Protein AF-A0A7V1HB70-F1 (afdb_monomer)

Mean predicted aligned error: 10.86 Å

Foldseek 3Di:
DAEFEADLVADADPLGRNDHHHNHNNPPFLCRVLCVQDVDPDEFQYEYEYEPVSVVRNVVVVPPDDRDRDDAHDPVGGYYYYYQDFADDPPVQQPDFDDPPPDPDGPDGPRDDRDPPSRDDDD

Structure (mmCIF, N/CA/C/O backbone):
data_AF-A0A7V1HB70-F1
#
_entry.id   AF-A0A7V1HB70-F1
#
loop_
_atom_site.group_PDB
_atom_site.id
_atom_site.type_symbol
_atom_site.label_atom_id
_atom_site.label_alt_id
_atom_site.label_comp_id
_atom_site.label_asym_id
_atom_site.label_entity_id
_atom_site.label_seq_id
_atom_site.pdbx_PDB_ins_code
_atom_site.Cartn_x
_atom_site.Cartn_y
_atom_site.Cartn_z
_atom_site.occupancy
_atom_site.B_iso_or_equiv
_atom_site.auth_seq_id
_atom_site.auth_comp_id
_atom_site.auth_asym_id
_atom_site.auth_atom_id
_atom_site.pdbx_PDB_model_num
ATOM 1 N N . MET A 1 1 ? -14.383 0.117 2.146 1.00 85.94 1 MET A N 1
ATOM 2 C CA . MET A 1 1 ? -13.075 0.014 2.801 1.00 85.94 1 MET A CA 1
ATOM 3 C C . MET A 1 1 ? -12.228 -0.980 2.032 1.00 85.94 1 MET A C 1
ATOM 5 O O . MET A 1 1 ? -12.419 -2.187 2.160 1.00 85.94 1 MET A O 1
ATOM 9 N N . ALA A 1 2 ? -11.386 -0.447 1.162 1.00 92.38 2 ALA A N 1
ATOM 10 C CA . ALA A 1 2 ? -10.394 -1.157 0.378 1.00 92.38 2 ALA A CA 1
ATOM 11 C C . ALA A 1 2 ? -9.015 -1.059 1.048 1.00 92.38 2 ALA A C 1
ATOM 13 O O . ALA A 1 2 ? -8.784 -0.228 1.931 1.00 92.38 2 ALA A O 1
ATOM 14 N N . ASN A 1 3 ? -8.111 -1.939 0.623 1.00 92.75 3 ASN A N 1
ATOM 15 C CA . ASN A 1 3 ? -6.705 -1.893 0.993 1.00 92.75 3 ASN A CA 1
ATOM 16 C C . ASN A 1 3 ? -5.893 -1.615 -0.264 1.00 92.75 3 ASN A C 1
ATOM 18 O O . ASN A 1 3 ? -6.095 -2.292 -1.270 1.00 92.75 3 ASN A O 1
ATOM 22 N N . PHE A 1 4 ? -4.973 -0.667 -0.162 1.00 93.12 4 PHE A N 1
ATOM 23 C CA . PHE A 1 4 ? -4.028 -0.323 -1.208 1.00 93.12 4 PHE A CA 1
ATOM 24 C C . PHE A 1 4 ? -2.605 -0.610 -0.749 1.00 93.12 4 PHE A C 1
ATOM 26 O O . PHE A 1 4 ? -2.313 -0.549 0.447 1.00 93.12 4 PHE A O 1
ATOM 33 N N . PHE A 1 5 ? -1.713 -0.913 -1.684 1.00 92.38 5 PHE A N 1
ATOM 34 C CA . PHE A 1 5 ? -0.360 -1.363 -1.373 1.00 92.38 5 PHE A CA 1
ATOM 35 C C . PHE A 1 5 ? 0.685 -0.538 -2.113 1.00 92.38 5 PHE A C 1
ATOM 37 O O . PHE A 1 5 ? 0.540 -0.244 -3.295 1.00 92.38 5 PHE A O 1
ATOM 44 N N . VAL A 1 6 ? 1.754 -0.191 -1.402 1.00 90.69 6 VAL A N 1
ATOM 45 C CA . VAL A 1 6 ? 2.911 0.533 -1.929 1.00 90.69 6 VAL A CA 1
ATOM 46 C C . VAL A 1 6 ? 4.157 -0.315 -1.732 1.00 90.69 6 VAL A C 1
ATOM 48 O O . VAL A 1 6 ? 4.505 -0.658 -0.594 1.00 90.69 6 VAL A O 1
ATOM 51 N N . ASP A 1 7 ? 4.832 -0.637 -2.834 1.00 89.19 7 ASP A N 1
ATOM 52 C CA . ASP A 1 7 ? 6.049 -1.440 -2.827 1.00 89.19 7 ASP A CA 1
ATOM 53 C C . ASP A 1 7 ? 6.930 -1.137 -4.046 1.00 89.19 7 ASP A C 1
ATOM 55 O O .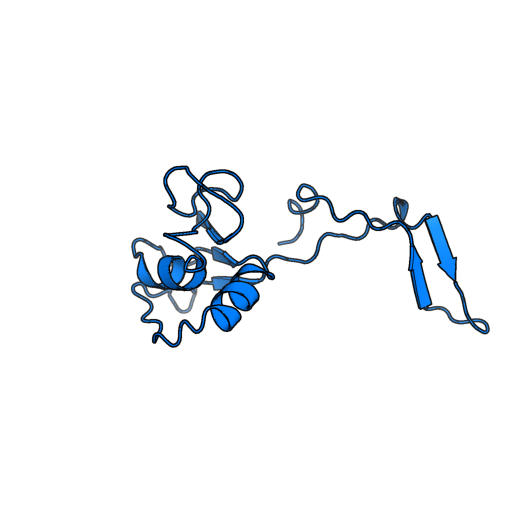 ASP A 1 7 ? 6.734 -1.673 -5.133 1.00 89.19 7 ASP A O 1
ATOM 59 N N . ASN A 1 8 ? 7.985 -0.352 -3.826 1.00 83.88 8 ASN A N 1
ATOM 60 C CA . ASN A 1 8 ? 8.955 0.004 -4.866 1.00 83.88 8 ASN A CA 1
ATOM 61 C C . ASN A 1 8 ? 9.747 -1.178 -5.469 1.00 83.88 8 ASN A C 1
ATOM 63 O O . ASN A 1 8 ? 10.503 -0.995 -6.424 1.00 83.88 8 ASN A O 1
ATOM 67 N N . THR A 1 9 ? 9.605 -2.392 -4.931 1.00 83.56 9 THR A N 1
ATOM 68 C CA . THR A 1 9 ? 10.221 -3.600 -5.501 1.00 83.56 9 THR A CA 1
ATOM 69 C C . THR A 1 9 ? 9.332 -4.307 -6.525 1.00 83.56 9 THR A C 1
ATOM 71 O O . THR A 1 9 ? 9.836 -5.133 -7.286 1.00 83.56 9 THR A O 1
ATOM 74 N N . VAL A 1 10 ? 8.036 -3.986 -6.571 1.00 85.00 10 VAL A N 1
ATOM 75 C CA . VAL A 1 10 ? 7.083 -4.557 -7.531 1.00 85.00 10 VAL A CA 1
ATOM 76 C C . VAL A 1 10 ? 7.214 -3.819 -8.853 1.00 85.00 10 VAL A C 1
ATOM 78 O O . VAL A 1 10 ? 7.016 -2.614 -8.910 1.00 85.00 10 VAL A O 1
ATOM 81 N N . SER A 1 11 ? 7.562 -4.516 -9.931 1.00 81.06 11 SER A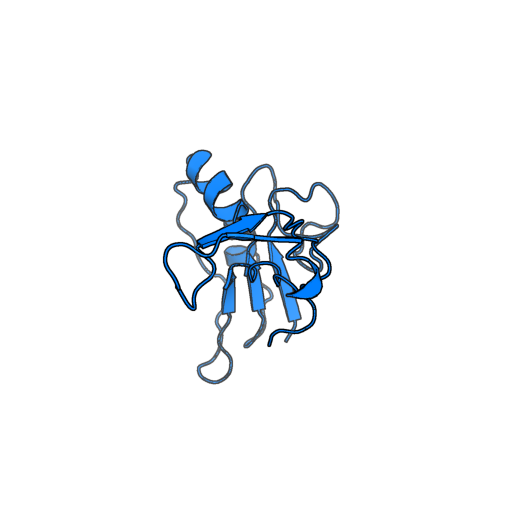 N 1
ATOM 82 C CA . SER A 1 11 ? 7.696 -3.909 -11.259 1.00 81.06 11 SER A CA 1
ATOM 83 C C . SER A 1 11 ? 6.668 -4.481 -12.232 1.00 81.06 11 SER A C 1
ATOM 85 O O . SER A 1 11 ? 6.652 -5.693 -12.452 1.00 81.06 11 SER A O 1
ATOM 87 N N . GLY A 1 12 ? 5.893 -3.610 -12.879 1.00 74.88 12 GLY A N 1
ATOM 88 C CA . GLY A 1 12 ? 4.877 -3.983 -13.867 1.00 74.88 12 GLY A CA 1
ATOM 89 C C . GLY A 1 12 ? 3.449 -3.862 -13.329 1.00 74.88 12 GLY A C 1
ATOM 90 O O . GLY A 1 12 ? 3.232 -3.236 -12.301 1.00 74.88 12 GLY A O 1
ATOM 91 N N . GLY A 1 13 ? 2.484 -4.434 -14.055 1.00 81.94 13 GLY A N 1
ATOM 92 C CA . GLY A 1 13 ? 1.064 -4.381 -13.692 1.00 81.94 13 GLY A CA 1
ATOM 93 C C . GLY A 1 13 ? 0.376 -3.050 -14.006 1.00 81.94 13 GLY A C 1
ATOM 94 O O . GLY A 1 13 ? 0.824 -2.291 -14.867 1.00 81.94 13 GLY A O 1
ATOM 95 N N . LEU A 1 14 ? -0.760 -2.827 -13.343 1.00 86.19 14 LEU A N 1
ATOM 96 C CA . LEU A 1 14 ? -1.591 -1.624 -13.450 1.00 86.19 14 LEU A CA 1
ATOM 97 C C . LEU A 1 14 ? -1.083 -0.462 -12.591 1.00 86.19 14 LEU A C 1
ATOM 99 O O . LEU A 1 14 ? -1.458 0.671 -12.876 1.00 86.19 14 LEU A O 1
ATOM 103 N N . ASP A 1 15 ? -0.232 -0.739 -11.594 1.00 87.75 15 ASP A N 1
ATOM 104 C CA . ASP A 1 15 ? 0.353 0.279 -10.708 1.00 87.75 15 ASP A CA 1
ATOM 105 C C . ASP A 1 15 ? -0.721 1.132 -9.995 1.00 87.75 15 ASP A C 1
ATOM 107 O O . ASP A 1 15 ? -0.648 2.358 -9.924 1.00 87.75 15 ASP A O 1
ATOM 111 N N . ASP A 1 16 ? -1.778 0.467 -9.519 1.00 90.62 16 ASP A N 1
ATOM 112 C CA . ASP A 1 16 ? -2.989 1.081 -8.952 1.00 90.62 16 ASP A CA 1
ATOM 113 C C . ASP A 1 16 ? -3.194 0.767 -7.457 1.00 90.62 16 ASP A C 1
ATOM 115 O O . ASP A 1 16 ? -4.207 1.123 -6.852 1.00 90.62 16 ASP A O 1
ATOM 119 N N . GLY A 1 17 ? -2.233 0.075 -6.851 1.00 91.00 17 GLY A N 1
ATOM 120 C CA . GLY A 1 17 ? -2.234 -0.336 -5.457 1.00 91.00 17 GLY A CA 1
ATOM 121 C C . GLY A 1 17 ? -3.216 -1.453 -5.118 1.00 91.00 17 GLY A C 1
ATOM 122 O O . GLY A 1 17 ? -3.323 -1.772 -3.939 1.00 91.00 17 GLY A O 1
ATOM 123 N N . THR A 1 18 ? -3.932 -2.051 -6.075 1.00 92.31 18 THR A N 1
ATOM 124 C CA . THR A 1 18 ? -5.027 -3.003 -5.784 1.00 92.31 18 THR A CA 1
ATOM 125 C C . THR A 1 18 ? -4.567 -4.334 -5.182 1.00 92.31 18 THR A C 1
ATOM 127 O O . THR A 1 18 ? -5.354 -5.021 -4.525 1.00 92.31 18 THR A O 1
ATOM 130 N N . ASP A 1 19 ? -3.291 -4.685 -5.345 1.00 89.75 19 ASP A N 1
ATOM 131 C CA . ASP A 1 19 ? -2.646 -5.818 -4.686 1.00 89.75 19 ASP A CA 1
ATOM 132 C C . ASP A 1 19 ? -1.158 -5.543 -4.414 1.00 89.75 19 ASP A C 1
ATOM 134 O O . ASP A 1 19 ? -0.579 -4.584 -4.914 1.00 89.75 19 ASP A O 1
ATOM 138 N N . TRP A 1 20 ? -0.534 -6.387 -3.593 1.00 85.31 20 TRP A N 1
ATOM 139 C CA . TRP A 1 20 ? 0.845 -6.210 -3.125 1.00 85.31 20 TRP A CA 1
ATOM 140 C C . TRP A 1 20 ? 1.922 -6.902 -3.977 1.00 85.31 20 TRP A C 1
ATOM 142 O O . TRP A 1 20 ? 3.092 -6.853 -3.602 1.00 85.31 20 TRP A O 1
ATOM 152 N N . ASP A 1 21 ? 1.562 -7.635 -5.032 1.00 83.44 21 ASP A N 1
ATOM 153 C CA . ASP A 1 21 ? 2.485 -8.517 -5.769 1.00 83.44 21 ASP A CA 1
ATOM 154 C C . ASP A 1 21 ? 2.728 -8.054 -7.202 1.00 83.44 21 ASP A C 1
ATOM 156 O O . ASP A 1 21 ? 3.849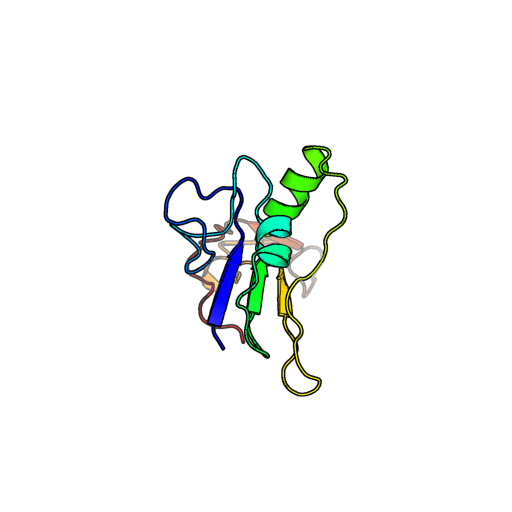 -8.087 -7.704 1.00 83.44 21 ASP A O 1
ATOM 160 N N . THR A 1 22 ? 1.662 -7.614 -7.857 1.00 87.44 22 THR A N 1
ATOM 161 C CA . THR A 1 22 ? 1.656 -7.251 -9.269 1.00 87.44 22 THR A CA 1
ATOM 162 C C . THR A 1 22 ? 1.265 -5.812 -9.507 1.00 87.44 22 THR A C 1
ATOM 164 O O . THR A 1 22 ? 1.781 -5.224 -10.448 1.00 87.44 22 THR A O 1
ATOM 167 N N . ASN A 1 23 ? 0.385 -5.246 -8.680 1.00 90.06 23 ASN A N 1
ATOM 168 C CA . ASN A 1 23 ? -0.178 -3.920 -8.930 1.00 90.06 23 ASN A CA 1
ATOM 169 C C . ASN A 1 23 ? 0.121 -2.910 -7.813 1.00 90.06 23 ASN A C 1
ATOM 171 O O . ASN A 1 23 ? -0.537 -1.878 -7.749 1.00 90.06 23 ASN A O 1
ATOM 175 N N . ALA A 1 24 ? 1.092 -3.175 -6.934 1.00 90.81 24 ALA A N 1
ATOM 176 C CA . ALA A 1 2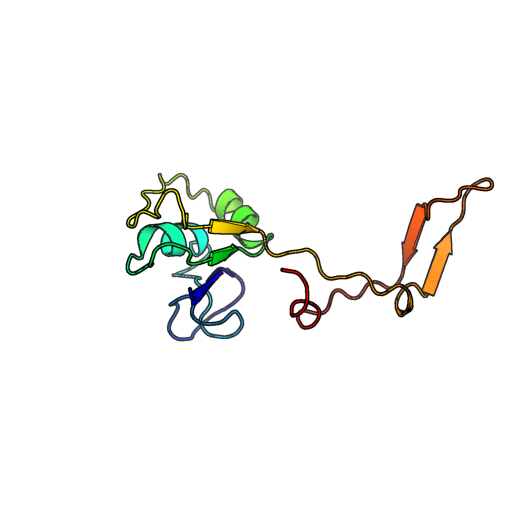4 ? 1.469 -2.232 -5.882 1.00 90.81 24 ALA A CA 1
ATOM 177 C C . ALA A 1 24 ? 2.016 -0.931 -6.484 1.00 90.81 24 ALA A C 1
ATOM 179 O O . ALA A 1 24 ? 2.733 -0.977 -7.483 1.00 90.81 24 ALA A O 1
ATOM 180 N N . PHE A 1 25 ? 1.739 0.205 -5.838 1.00 90.81 25 PHE A N 1
ATOM 181 C CA . PHE A 1 25 ? 2.240 1.498 -6.291 1.00 90.81 25 PHE A CA 1
ATOM 182 C C . PHE A 1 25 ? 3.781 1.518 -6.328 1.00 90.81 25 PHE A C 1
ATOM 184 O O . PHE A 1 25 ? 4.432 1.362 -5.287 1.00 90.81 25 PHE A O 1
ATOM 191 N N . ASN A 1 26 ? 4.343 1.741 -7.518 1.00 86.00 26 ASN A N 1
ATOM 192 C CA . ASN A 1 26 ? 5.763 1.886 -7.840 1.00 86.00 26 ASN A CA 1
ATOM 193 C C . ASN A 1 26 ? 5.983 2.700 -9.137 1.00 86.00 26 ASN A C 1
ATOM 195 O O . ASN A 1 26 ? 6.789 2.330 -10.000 1.00 86.00 26 ASN A O 1
ATOM 199 N N . THR A 1 27 ? 5.287 3.825 -9.299 1.00 71.00 27 THR A N 1
ATOM 200 C CA . THR A 1 27 ? 5.357 4.630 -10.528 1.00 71.00 27 THR A CA 1
ATOM 201 C C . THR A 1 27 ? 6.766 5.160 -10.814 1.00 71.00 27 THR A C 1
ATOM 203 O O . THR A 1 27 ? 7.173 6.228 -10.356 1.00 71.00 27 THR A O 1
ATOM 206 N N . GLY A 1 28 ? 7.533 4.428 -11.623 1.00 60.59 28 GLY A N 1
ATOM 207 C CA . GLY A 1 28 ? 8.749 4.921 -12.268 1.00 60.59 28 GLY A CA 1
ATOM 208 C C . GLY A 1 28 ? 9.942 5.194 -11.346 1.00 60.59 28 GLY A C 1
ATOM 209 O O . GLY A 1 28 ? 10.573 6.245 -11.468 1.00 60.59 28 GLY A O 1
ATOM 210 N N . GLY A 1 29 ? 10.308 4.236 -10.491 1.00 64.50 29 GLY A N 1
ATOM 211 C CA . GLY A 1 29 ? 11.615 4.231 -9.824 1.00 64.50 29 GLY A CA 1
ATOM 212 C C . GLY A 1 29 ? 11.614 4.957 -8.486 1.00 64.50 29 GLY A C 1
ATOM 213 O O . GLY A 1 29 ? 12.156 6.056 -8.359 1.00 64.50 29 GLY A O 1
ATOM 214 N N . ASN A 1 30 ? 11.044 4.295 -7.480 1.00 71.56 30 ASN A N 1
ATOM 215 C CA . ASN A 1 30 ? 10.947 4.781 -6.110 1.00 71.56 30 ASN A CA 1
ATOM 216 C C . ASN A 1 30 ? 10.080 6.040 -6.002 1.00 71.56 30 ASN A C 1
ATOM 218 O O . ASN A 1 30 ? 10.595 7.104 -5.676 1.00 71.56 30 ASN A O 1
ATOM 222 N N . ARG A 1 31 ? 8.788 5.953 -6.343 1.00 80.00 31 ARG A N 1
ATOM 223 C CA . ARG A 1 31 ? 7.802 7.041 -6.131 1.00 80.00 31 ARG A CA 1
ATOM 224 C C . ARG A 1 31 ? 6.473 6.553 -5.561 1.00 80.00 31 ARG A C 1
ATOM 226 O O . ARG A 1 31 ? 5.530 7.343 -5.479 1.00 80.00 31 ARG A O 1
ATOM 233 N N . GLY A 1 32 ? 6.380 5.273 -5.208 1.00 86.19 32 GLY A N 1
ATOM 234 C CA . GLY A 1 32 ? 5.129 4.632 -4.838 1.00 86.19 32 GLY A CA 1
ATOM 235 C C . GLY A 1 32 ? 4.405 5.354 -3.704 1.00 86.19 32 GLY A C 1
ATOM 236 O O . GLY A 1 32 ? 3.192 5.533 -3.785 1.00 86.19 32 GLY A O 1
ATOM 237 N N . THR A 1 33 ? 5.124 5.831 -2.678 1.00 87.38 33 THR A N 1
ATOM 238 C CA . THR A 1 33 ? 4.480 6.488 -1.524 1.00 87.38 33 THR A CA 1
ATOM 239 C C . THR A 1 33 ? 3.792 7.777 -1.947 1.00 87.38 33 THR A C 1
ATOM 241 O O . THR A 1 33 ? 2.630 7.999 -1.621 1.00 87.38 33 THR A O 1
ATOM 244 N N . LYS A 1 34 ? 4.489 8.617 -2.720 1.00 85.19 34 LYS A N 1
ATOM 245 C CA . LYS A 1 34 ? 3.936 9.878 -3.220 1.00 85.19 34 LYS A CA 1
ATOM 246 C C . LYS A 1 34 ? 2.748 9.624 -4.143 1.00 85.19 34 LYS A C 1
ATOM 248 O O . LYS A 1 34 ? 1.709 10.245 -3.953 1.00 85.19 34 LYS A O 1
ATOM 253 N N . THR A 1 35 ? 2.861 8.678 -5.079 1.00 87.31 35 THR A N 1
ATOM 254 C CA . THR A 1 35 ? 1.733 8.311 -5.947 1.00 87.31 35 THR A CA 1
ATOM 255 C C . THR A 1 35 ? 0.523 7.877 -5.129 1.00 87.31 35 THR A C 1
ATOM 257 O O . THR A 1 35 ? -0.569 8.378 -5.367 1.00 87.31 35 THR A O 1
ATOM 260 N N . ALA A 1 36 ? 0.704 7.018 -4.129 1.00 89.75 36 ALA A N 1
ATOM 261 C CA . ALA A 1 36 ? -0.397 6.544 -3.297 1.00 89.75 36 ALA A CA 1
ATOM 262 C C . ALA A 1 36 ? -1.043 7.644 -2.436 1.00 89.75 36 ALA A C 1
ATOM 264 O O . ALA A 1 36 ? -2.171 7.497 -1.994 1.00 89.75 36 ALA A O 1
ATOM 265 N N . LEU A 1 37 ? -0.357 8.751 -2.163 1.00 88.94 37 LEU A N 1
ATOM 266 C CA . LEU A 1 37 ? -0.960 9.897 -1.472 1.00 88.94 37 LEU A CA 1
ATOM 267 C C . LEU A 1 37 ? -1.681 10.849 -2.445 1.00 88.94 37 LEU A C 1
ATOM 269 O O . LEU A 1 37 ? -2.593 11.565 -2.037 1.00 88.94 37 LEU A O 1
ATOM 273 N N . GLU A 1 38 ? -1.302 10.843 -3.725 1.00 88.56 38 GLU A N 1
ATOM 274 C CA . GLU A 1 38 ? -1.731 11.824 -4.735 1.00 88.56 38 GLU A CA 1
ATOM 275 C C . GLU A 1 38 ? -2.649 11.251 -5.833 1.00 88.56 38 GLU A C 1
ATOM 277 O O . GLU A 1 38 ? -3.160 12.017 -6.645 1.00 88.56 38 GLU A O 1
ATOM 282 N N . SER A 1 39 ? -2.863 9.927 -5.902 1.00 84.56 39 SER A N 1
ATOM 283 C CA . SER A 1 39 ? -3.604 9.303 -7.018 1.00 84.56 39 SER A CA 1
ATOM 284 C C . SER A 1 39 ? -5.107 9.610 -7.023 1.00 84.56 39 SER A C 1
ATOM 286 O O . SER A 1 39 ? -5.731 9.603 -8.086 1.00 84.56 39 SER A O 1
ATOM 288 N N . GLY A 1 40 ? -5.664 9.953 -5.857 1.00 85.25 40 GLY A N 1
ATOM 289 C CA . GLY A 1 40 ? -7.089 10.210 -5.676 1.00 85.25 40 GLY A CA 1
ATOM 290 C C . GLY A 1 40 ? -7.961 8.946 -5.785 1.00 85.25 40 GLY A C 1
ATOM 291 O O . GLY A 1 40 ? -7.485 7.858 -6.102 1.00 85.25 40 GLY A O 1
ATOM 292 N N . GLY A 1 41 ? -9.268 9.084 -5.554 1.00 90.19 41 GLY A N 1
ATOM 293 C CA . GLY A 1 41 ? -10.235 7.982 -5.651 1.00 90.19 41 GLY A CA 1
ATOM 294 C C . GLY A 1 41 ? -10.396 7.141 -4.379 1.00 90.19 41 GLY A C 1
ATOM 295 O O . GLY A 1 41 ? -11.095 6.124 -4.412 1.00 90.19 41 GLY A O 1
ATOM 296 N N . TYR A 1 42 ? -9.804 7.561 -3.263 1.00 93.06 42 TYR A N 1
ATOM 297 C CA . TYR A 1 42 ? -9.988 6.922 -1.967 1.00 93.06 42 TYR A CA 1
ATOM 298 C C . TYR A 1 42 ? -11.332 7.283 -1.343 1.00 93.06 42 TYR A C 1
ATOM 300 O O . TYR A 1 42 ? -11.873 8.378 -1.504 1.00 93.06 42 TYR A O 1
ATOM 308 N N . THR A 1 43 ? -11.872 6.339 -0.583 1.00 95.38 43 THR A N 1
ATOM 3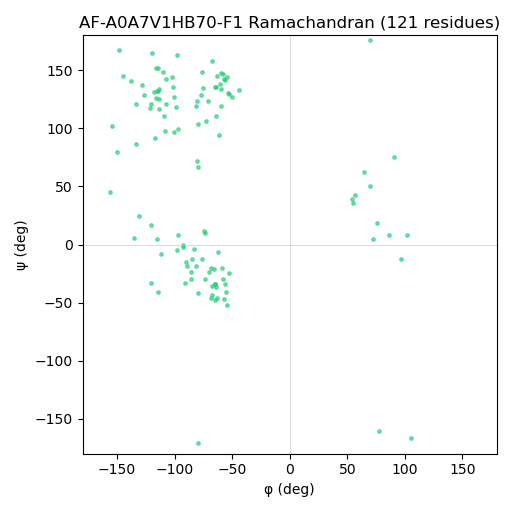09 C CA . THR A 1 43 ? -13.094 6.515 0.197 1.00 95.38 43 THR A CA 1
ATOM 310 C C . THR A 1 43 ? -12.778 6.533 1.694 1.00 95.38 43 THR A C 1
ATOM 312 O O . THR A 1 43 ? -11.842 5.860 2.132 1.00 95.38 43 THR A O 1
ATOM 315 N N . PRO A 1 44 ? -13.545 7.272 2.521 1.00 96.38 44 PRO A N 1
ATOM 316 C CA . PRO A 1 44 ? -13.314 7.317 3.962 1.00 96.38 44 PRO A CA 1
ATOM 317 C C . PRO A 1 44 ? -13.187 5.924 4.595 1.00 96.38 44 PRO A C 1
ATOM 319 O O . PRO A 1 44 ? -14.065 5.070 4.440 1.00 96.38 44 PRO A O 1
ATOM 322 N N . GLY A 1 45 ? -12.097 5.718 5.336 1.00 94.06 45 GLY A N 1
ATOM 323 C CA . GLY A 1 45 ? -11.755 4.454 5.982 1.00 94.06 45 GLY A CA 1
ATOM 324 C C . GLY A 1 45 ? -10.779 3.571 5.203 1.00 94.06 45 GLY A C 1
ATOM 325 O O . GLY A 1 45 ? -10.273 2.607 5.772 1.00 94.06 45 GLY A O 1
ATOM 326 N N . ASP A 1 46 ? -10.512 3.854 3.927 1.00 94.69 46 ASP A N 1
ATOM 327 C CA . ASP A 1 46 ? -9.547 3.073 3.153 1.00 94.69 46 ASP A CA 1
ATOM 328 C C . ASP A 1 46 ? -8.146 3.101 3.781 1.00 94.69 46 ASP A C 1
ATOM 330 O O . ASP A 1 46 ? -7.728 4.072 4.423 1.00 94.69 46 ASP A O 1
ATOM 334 N N . LYS A 1 47 ? -7.425 1.990 3.603 1.00 93.06 47 LYS A N 1
ATOM 335 C CA . LYS A 1 47 ? -6.100 1.773 4.190 1.00 93.06 47 LYS A CA 1
ATOM 336 C C . LYS A 1 47 ? -5.058 1.661 3.094 1.00 93.06 47 LYS A C 1
ATOM 338 O O . LYS A 1 47 ? -5.222 0.885 2.156 1.00 93.06 47 LYS A O 1
ATOM 343 N N . ILE A 1 48 ? -3.962 2.385 3.254 1.00 92.75 48 ILE A N 1
ATOM 344 C CA . ILE A 1 48 ? -2.812 2.367 2.364 1.00 92.75 48 ILE A CA 1
ATOM 345 C C . ILE A 1 48 ? -1.636 1.782 3.140 1.00 92.75 48 ILE A C 1
ATOM 347 O O . ILE A 1 48 ? -1.165 2.335 4.136 1.00 92.75 48 ILE A O 1
ATOM 351 N N . TRP A 1 49 ? -1.156 0.639 2.675 1.00 91.62 49 TRP A N 1
ATOM 352 C CA . TRP A 1 49 ? -0.093 -0.127 3.293 1.00 91.62 49 TRP A CA 1
ATOM 353 C C . TRP A 1 49 ? 1.225 0.154 2.585 1.00 91.62 49 TRP A C 1
ATOM 355 O O . TRP A 1 49 ? 1.394 -0.201 1.420 1.00 91.62 49 TRP A O 1
ATOM 365 N N . ILE A 1 50 ? 2.200 0.697 3.310 1.00 88.81 50 ILE A N 1
ATOM 366 C CA . ILE A 1 50 ? 3.505 1.082 2.765 1.00 88.81 50 ILE A CA 1
ATOM 367 C C . ILE A 1 50 ? 4.597 0.124 3.237 1.00 88.81 50 ILE A C 1
ATOM 369 O O . ILE A 1 50 ? 4.850 -0.010 4.440 1.00 88.81 50 ILE A O 1
ATOM 373 N N . ARG A 1 51 ? 5.291 -0.541 2.307 1.00 86.00 51 ARG A N 1
ATOM 374 C CA . ARG A 1 51 ? 6.417 -1.409 2.661 1.00 86.00 51 ARG A CA 1
ATOM 375 C C . ARG A 1 51 ? 7.555 -0.583 3.266 1.00 86.00 51 ARG A C 1
ATOM 377 O O . ARG A 1 51 ? 7.946 0.456 2.753 1.00 86.00 51 ARG A O 1
ATOM 384 N N . ARG A 1 52 ? 8.147 -1.066 4.365 1.00 80.81 52 ARG A N 1
ATOM 385 C CA . ARG A 1 52 ? 9.176 -0.312 5.115 1.00 80.81 52 ARG A CA 1
ATOM 386 C C . ARG A 1 52 ? 10.388 0.119 4.281 1.00 80.81 52 ARG A C 1
ATOM 388 O O . ARG A 1 52 ? 10.951 1.170 4.558 1.00 80.81 52 ARG A O 1
ATOM 395 N N . THR A 1 53 ? 10.802 -0.682 3.301 1.00 81.06 53 THR A N 1
ATOM 396 C CA . THR A 1 53 ? 11.947 -0.353 2.436 1.00 81.06 53 THR A CA 1
ATOM 397 C C . THR A 1 53 ? 11.616 0.751 1.434 1.00 81.06 53 THR A C 1
ATOM 399 O O . THR A 1 53 ? 12.478 1.561 1.136 1.00 81.06 53 THR A O 1
ATOM 402 N N . THR A 1 54 ? 10.355 0.870 1.009 1.00 83.38 54 THR A N 1
ATOM 403 C CA . THR A 1 54 ? 9.888 1.859 0.024 1.00 83.38 54 THR A CA 1
ATOM 404 C C . THR A 1 54 ? 10.241 3.289 0.418 1.00 83.38 54 THR A C 1
ATOM 406 O O . THR A 1 54 ? 10.889 3.988 -0.355 1.00 83.38 54 THR A O 1
ATOM 409 N N . VAL A 1 55 ? 9.894 3.701 1.641 1.00 77.88 55 VAL A N 1
ATOM 410 C CA . VAL A 1 55 ? 10.160 5.066 2.130 1.00 77.88 55 VAL A CA 1
ATOM 411 C C . VAL A 1 55 ? 11.665 5.339 2.244 1.00 77.88 55 VAL A C 1
ATOM 413 O O . VAL A 1 55 ? 12.125 6.451 1.998 1.00 77.88 55 VAL A O 1
ATOM 416 N N . TYR A 1 56 ? 12.449 4.318 2.598 1.00 77.06 56 TYR A N 1
ATOM 417 C CA . TYR A 1 56 ? 13.906 4.423 2.684 1.00 77.06 56 TYR A CA 1
ATOM 418 C C . TYR A 1 56 ? 14.542 4.610 1.299 1.00 77.06 56 TYR A C 1
ATOM 420 O O . TYR A 1 56 ? 15.364 5.508 1.112 1.00 77.06 56 TYR A O 1
A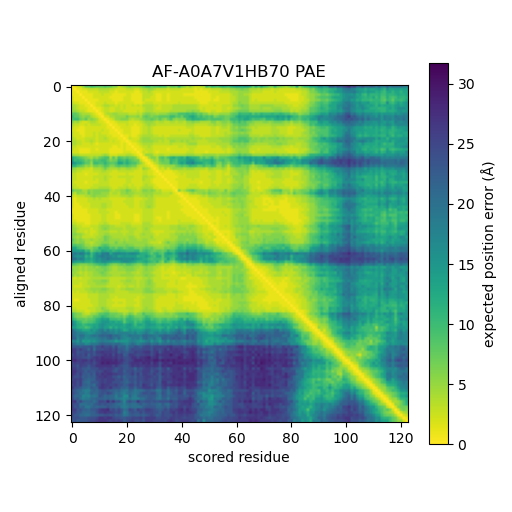TOM 428 N N . ASP A 1 57 ? 14.114 3.813 0.320 1.00 75.38 57 ASP A N 1
ATOM 429 C CA . ASP A 1 57 ? 14.610 3.864 -1.057 1.00 75.38 57 ASP A CA 1
ATOM 430 C C . ASP A 1 57 ? 14.255 5.200 -1.742 1.00 75.38 57 ASP A C 1
ATOM 432 O O . ASP A 1 57 ? 15.044 5.746 -2.519 1.00 75.38 57 ASP A O 1
ATOM 436 N N . GLU A 1 58 ? 13.092 5.767 -1.412 1.00 78.19 58 GLU A N 1
ATOM 437 C CA . GLU A 1 58 ? 12.637 7.091 -1.862 1.00 78.19 58 GLU A CA 1
ATOM 438 C C . GLU A 1 58 ? 13.463 8.239 -1.277 1.00 78.19 58 GLU A C 1
ATOM 440 O O . GLU A 1 58 ? 13.859 9.156 -2.003 1.00 78.19 58 GLU A O 1
ATOM 445 N N . ALA A 1 59 ? 13.771 8.169 0.021 1.00 70.00 59 ALA A N 1
ATOM 446 C CA . ALA A 1 59 ? 14.586 9.171 0.700 1.00 70.00 59 ALA A CA 1
ATOM 447 C C . ALA A 1 59 ? 16.023 9.215 0.150 1.00 70.00 59 ALA A C 1
ATOM 449 O O . ALA A 1 59 ? 16.604 10.293 0.012 1.00 70.00 59 ALA A O 1
ATOM 450 N N . ILE A 1 60 ? 16.591 8.058 -0.215 1.00 65.88 60 ILE A N 1
ATOM 451 C CA . ILE A 1 60 ? 17.925 7.969 -0.835 1.00 65.88 60 ILE A CA 1
ATOM 452 C C . ILE A 1 60 ? 17.935 8.576 -2.240 1.00 65.88 60 ILE A C 1
ATOM 454 O O . ILE A 1 60 ? 18.916 9.209 -2.629 1.00 65.88 60 ILE A O 1
ATOM 458 N N . ALA A 1 61 ? 16.845 8.428 -2.994 1.00 66.00 61 ALA A N 1
ATOM 459 C CA . ALA A 1 61 ? 16.724 8.949 -4.354 1.00 66.00 61 ALA A CA 1
ATOM 460 C C . ALA A 1 61 ? 16.552 10.486 -4.430 1.00 66.00 61 ALA A C 1
ATOM 462 O O . ALA A 1 61 ? 16.275 11.012 -5.508 1.00 66.00 61 ALA A O 1
ATOM 463 N N . ALA A 1 62 ? 16.726 11.210 -3.315 1.00 59.69 62 ALA A N 1
ATOM 464 C CA . ALA A 1 62 ? 16.611 12.668 -3.213 1.00 59.69 62 ALA A CA 1
ATOM 465 C C . ALA A 1 62 ? 15.262 13.220 -3.708 1.00 59.69 62 ALA A C 1
ATOM 467 O O . ALA A 1 62 ? 15.190 14.311 -4.282 1.00 59.69 62 ALA A O 1
ATOM 468 N N . GLN A 1 63 ? 14.173 12.484 -3.477 1.00 60.44 63 GLN A N 1
ATOM 469 C CA . GLN A 1 63 ? 12.832 12.953 -3.808 1.00 60.44 63 GLN A CA 1
ATOM 470 C C . GLN A 1 63 ? 12.302 13.909 -2.738 1.00 60.44 63 GLN A C 1
ATOM 472 O O . GLN A 1 63 ? 11.397 13.595 -1.975 1.00 60.44 63 GLN A O 1
ATOM 477 N N . ASN A 1 64 ? 12.873 15.113 -2.710 1.00 56.69 64 ASN A N 1
ATOM 478 C CA . ASN A 1 64 ? 12.369 16.242 -1.931 1.00 56.69 64 ASN A CA 1
ATOM 479 C C . ASN A 1 64 ? 11.205 16.902 -2.679 1.00 56.69 64 ASN A C 1
ATOM 481 O O . ASN A 1 64 ? 11.337 18.013 -3.192 1.00 56.69 64 ASN A O 1
ATOM 485 N N . ALA A 1 65 ? 10.091 16.191 -2.808 1.00 63.12 65 ALA A N 1
ATOM 486 C CA . ALA A 1 65 ? 8.858 16.765 -3.320 1.00 63.12 65 ALA A CA 1
ATOM 487 C C . ALA A 1 65 ? 7.823 16.777 -2.200 1.00 63.12 65 ALA A C 1
ATOM 489 O O . ALA A 1 65 ? 7.638 15.768 -1.521 1.00 63.12 65 ALA A O 1
ATOM 490 N N . ASP A 1 66 ? 7.144 17.910 -2.038 1.00 76.12 66 ASP A N 1
ATOM 491 C CA . ASP A 1 66 ? 5.982 17.998 -1.163 1.00 76.12 66 ASP A CA 1
ATOM 492 C C . ASP A 1 66 ? 4.951 16.930 -1.564 1.00 76.12 66 ASP A C 1
ATOM 494 O O . ASP A 1 66 ? 4.803 16.589 -2.746 1.00 76.12 66 ASP A O 1
ATOM 498 N N . ILE A 1 67 ? 4.271 16.385 -0.558 1.00 80.81 67 ILE A N 1
ATOM 499 C CA . ILE A 1 67 ? 3.157 15.452 -0.722 1.00 80.81 67 ILE A CA 1
ATOM 500 C C . ILE A 1 67 ? 1.872 16.251 -0.533 1.00 80.81 67 ILE A C 1
ATOM 502 O O . ILE A 1 67 ? 1.710 16.918 0.492 1.00 80.81 67 ILE A O 1
ATOM 506 N N . ALA A 1 68 ? 0.963 16.166 -1.502 1.00 86.31 68 ALA A N 1
ATOM 507 C CA . ALA A 1 68 ? -0.339 16.8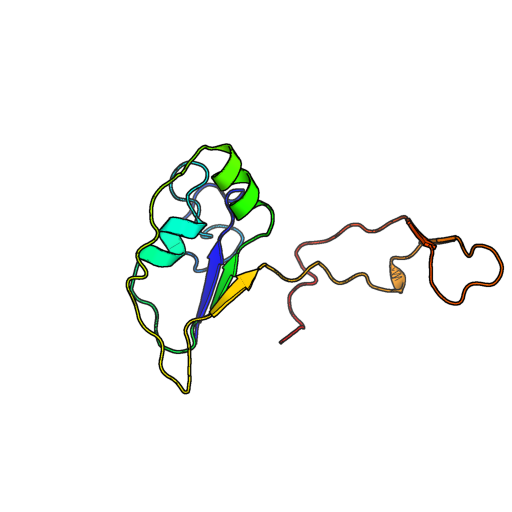23 -1.450 1.00 86.31 68 ALA A CA 1
ATOM 508 C C . ALA A 1 68 ? -1.473 15.780 -1.467 1.00 86.31 68 ALA A C 1
ATOM 510 O O . ALA A 1 68 ? -1.920 15.392 -2.548 1.00 86.31 68 ALA A O 1
ATOM 511 N N . PRO A 1 69 ? -1.946 15.312 -0.294 1.00 88.12 69 PRO A N 1
ATOM 512 C CA . PRO A 1 69 ? -3.056 14.369 -0.226 1.00 88.12 69 PRO A CA 1
ATOM 513 C C . PRO A 1 69 ? -4.270 14.885 -1.000 1.00 88.12 69 PRO A C 1
ATOM 515 O O . PRO A 1 69 ? -4.656 16.043 -0.842 1.00 88.12 69 PRO A O 1
ATOM 518 N N . THR A 1 70 ? -4.832 14.041 -1.865 1.00 91.00 70 THR A N 1
ATOM 519 C CA . THR A 1 70 ? -5.927 14.449 -2.766 1.00 91.00 70 THR A CA 1
ATOM 520 C C . THR A 1 70 ? -7.313 14.221 -2.168 1.00 91.00 70 THR A C 1
ATOM 522 O O . THR A 1 70 ? -8.214 15.019 -2.417 1.00 91.00 70 THR A O 1
ATOM 525 N N . ASP A 1 71 ? -7.473 13.173 -1.359 1.00 93.50 71 ASP A N 1
ATOM 526 C CA . ASP A 1 71 ? -8.751 12.816 -0.743 1.00 93.50 71 ASP A CA 1
ATOM 527 C C . ASP A 1 71 ? -8.713 12.964 0.776 1.00 93.50 71 ASP A C 1
ATOM 529 O O . ASP A 1 71 ? -7.678 12.776 1.420 1.00 93.50 71 ASP A O 1
ATOM 533 N N . ASP A 1 72 ? -9.888 13.228 1.342 1.00 93.38 72 ASP A N 1
ATOM 534 C CA . ASP A 1 72 ? -10.101 13.344 2.777 1.00 93.38 72 ASP A CA 1
ATOM 535 C C . ASP A 1 72 ? -10.861 12.134 3.332 1.00 93.38 72 ASP A C 1
ATOM 537 O O . ASP A 1 72 ? -11.815 11.615 2.746 1.00 93.38 72 ASP A O 1
ATOM 541 N N . GLY A 1 73 ? -10.474 11.724 4.538 1.00 93.56 73 GLY A N 1
ATOM 542 C CA . GLY A 1 73 ? -11.294 10.843 5.360 1.00 93.56 73 GLY A CA 1
ATOM 543 C C . GLY A 1 73 ? -12.410 11.602 6.082 1.00 93.56 73 GLY A C 1
ATOM 544 O O . GLY A 1 73 ? -12.643 12.794 5.893 1.00 93.56 73 GLY A O 1
ATOM 545 N N . THR A 1 74 ? -13.081 10.913 6.998 1.00 96.38 74 THR A N 1
ATOM 546 C CA . THR A 1 74 ? -14.006 11.542 7.952 1.00 96.38 74 THR A CA 1
ATOM 547 C C . THR A 1 74 ? -13.541 11.293 9.380 1.00 96.38 74 THR A C 1
ATOM 549 O O . THR A 1 74 ? -12.760 10.381 9.635 1.00 96.38 74 THR A O 1
ATOM 552 N N . ALA A 1 75 ? -14.071 12.047 10.346 1.00 95.81 75 ALA A N 1
ATOM 553 C CA . ALA A 1 75 ? -13.755 11.834 11.761 1.00 95.81 75 ALA A CA 1
ATOM 554 C C . ALA A 1 75 ? -14.083 10.407 12.256 1.00 95.81 75 ALA A C 1
ATOM 556 O O . ALA A 1 75 ? -13.427 9.912 13.167 1.00 95.81 75 ALA A O 1
ATOM 557 N N . ALA A 1 76 ? -15.087 9.748 11.664 1.00 96.50 76 ALA A N 1
ATOM 558 C CA . ALA A 1 76 ? -15.474 8.376 12.005 1.00 96.50 76 ALA A CA 1
ATOM 559 C C . ALA A 1 76 ? -14.719 7.305 11.196 1.00 96.50 76 ALA A C 1
ATOM 561 O O . ALA A 1 76 ? -14.709 6.141 11.588 1.00 96.50 76 ALA A O 1
ATOM 562 N N . ALA A 1 77 ? -14.121 7.687 10.067 1.00 95.25 77 ALA A N 1
ATOM 563 C CA . ALA A 1 77 ? -13.429 6.797 9.142 1.00 95.25 77 ALA A CA 1
ATOM 564 C C . ALA A 1 77 ? -12.301 7.581 8.444 1.00 95.25 77 ALA A C 1
ATOM 566 O O . ALA A 1 77 ? -12.504 8.093 7.335 1.00 95.25 77 ALA A O 1
ATOM 567 N N . PRO A 1 78 ? -11.149 7.769 9.112 1.00 95.50 78 PRO A N 1
ATOM 568 C CA . PRO A 1 78 ? -10.008 8.453 8.517 1.00 95.50 78 PRO A CA 1
ATOM 569 C C . PRO A 1 78 ? -9.417 7.616 7.377 1.00 95.50 78 PRO A C 1
ATOM 571 O O . PRO A 1 78 ? -9.602 6.403 7.334 1.00 95.50 78 PRO A O 1
ATOM 574 N N . LEU A 1 79 ? -8.691 8.260 6.466 1.00 93.62 79 LEU A N 1
ATOM 575 C CA . LEU A 1 79 ? -7.764 7.541 5.595 1.00 93.62 79 LEU A CA 1
ATOM 576 C C . LEU A 1 79 ? -6.527 7.171 6.414 1.00 93.62 79 LEU A C 1
ATOM 578 O O . LEU A 1 79 ? -6.005 7.999 7.165 1.00 93.62 79 LEU A O 1
ATOM 582 N N . GLU A 1 80 ? -6.070 5.929 6.291 1.00 92.12 80 GLU A N 1
ATOM 583 C CA . GLU A 1 80 ? -4.950 5.417 7.080 1.00 92.12 80 GLU A CA 1
ATOM 584 C C . GLU A 1 80 ? -3.747 5.114 6.184 1.00 92.12 80 GLU A C 1
ATOM 586 O O . GLU A 1 80 ? -3.843 4.309 5.262 1.00 92.12 80 GLU A O 1
ATOM 591 N N . PHE A 1 81 ? -2.588 5.696 6.503 1.00 88.50 81 PHE A N 1
ATOM 592 C CA . PHE A 1 81 ? -1.306 5.371 5.874 1.00 88.50 81 PHE A CA 1
ATOM 593 C C . PHE A 1 81 ? -0.437 4.628 6.882 1.00 88.50 81 PHE A C 1
ATOM 595 O O . PHE A 1 81 ? -0.011 5.189 7.894 1.00 88.50 81 PHE A O 1
ATOM 602 N N . ILE A 1 82 ? -0.211 3.341 6.633 1.00 89.19 82 ILE A N 1
ATOM 603 C CA . ILE A 1 82 ? 0.298 2.408 7.636 1.00 89.19 82 ILE A CA 1
ATOM 604 C C . ILE A 1 82 ? 1.532 1.704 7.086 1.00 89.19 82 ILE A C 1
ATOM 606 O O . ILE A 1 82 ? 1.509 1.119 6.005 1.00 89.19 82 ILE A O 1
ATOM 610 N N . GLY A 1 83 ? 2.621 1.708 7.853 1.00 85.06 83 GLY A N 1
ATOM 611 C CA . GLY A 1 83 ? 3.777 0.874 7.535 1.00 85.06 83 GLY A CA 1
ATOM 612 C C . GLY A 1 83 ? 3.413 -0.611 7.619 1.00 85.06 83 GLY A C 1
ATOM 613 O O . GLY A 1 83 ? 2.770 -1.032 8.580 1.00 85.06 83 GLY A O 1
ATOM 614 N N . TRP A 1 84 ? 3.843 -1.419 6.645 1.00 77.12 84 TRP A N 1
ATOM 615 C CA . TRP A 1 84 ? 3.569 -2.858 6.642 1.00 77.12 84 TRP A CA 1
ATOM 616 C C . TRP A 1 84 ? 4.004 -3.483 7.970 1.00 77.12 84 TRP A C 1
ATOM 618 O O . TRP A 1 84 ? 5.159 -3.283 8.387 1.00 77.12 84 TRP A O 1
ATOM 628 N N . PRO A 1 85 ? 3.123 -4.262 8.623 1.00 67.44 85 PRO A N 1
ATOM 629 C CA . PRO A 1 85 ? 3.477 -4.933 9.856 1.00 67.44 85 PRO A CA 1
ATOM 630 C C . PRO A 1 85 ? 4.695 -5.823 9.610 1.00 67.44 85 PRO A C 1
ATOM 632 O O . PRO A 1 85 ? 4.870 -6.421 8.546 1.00 67.44 85 PRO A O 1
ATOM 635 N N . ARG A 1 86 ? 5.587 -5.887 10.600 1.00 61.53 86 ARG A N 1
ATOM 636 C CA . ARG A 1 86 ? 6.703 -6.833 10.560 1.00 61.53 86 ARG A CA 1
ATOM 637 C C . ARG A 1 86 ? 6.123 -8.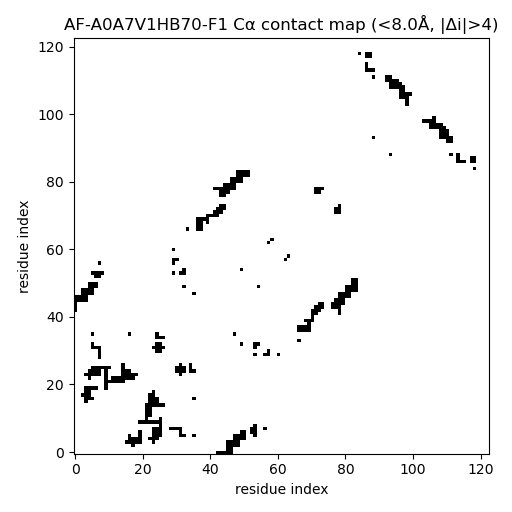247 10.503 1.00 61.53 86 ARG A C 1
ATOM 639 O O . ARG A 1 86 ? 5.193 -8.539 11.255 1.00 61.53 86 ARG A O 1
ATOM 646 N N . ALA A 1 87 ? 6.715 -9.104 9.668 1.00 57.88 87 ALA A N 1
ATOM 647 C CA . ALA A 1 87 ? 6.401 -10.528 9.638 1.00 57.88 87 ALA A CA 1
ATOM 648 C C . ALA A 1 87 ? 6.319 -11.080 11.067 1.00 57.88 87 ALA A C 1
ATOM 650 O O . ALA A 1 87 ? 7.187 -10.787 11.905 1.00 57.88 87 ALA A O 1
ATOM 651 N N . ALA A 1 88 ? 5.264 -11.848 11.348 1.00 54.91 88 ALA A N 1
ATOM 652 C CA . ALA A 1 88 ? 5.186 -12.580 12.598 1.00 54.91 88 ALA A CA 1
ATOM 653 C C . ALA A 1 88 ? 6.427 -13.472 12.698 1.00 54.91 88 ALA A C 1
ATOM 655 O O . ALA A 1 88 ? 6.885 -14.016 11.697 1.00 54.91 88 ALA A O 1
ATOM 656 N N . ILE A 1 89 ? 6.981 -13.597 13.900 1.00 60.59 89 ILE A N 1
ATOM 657 C CA . ILE A 1 89 ? 8.025 -14.576 14.189 1.00 60.59 89 ILE A CA 1
ATOM 658 C C . ILE A 1 89 ? 7.295 -15.716 14.897 1.00 60.59 89 ILE A C 1
ATOM 660 O O . ILE A 1 89 ? 6.997 -15.575 16.087 1.00 60.59 89 ILE A O 1
ATOM 664 N N . PRO A 1 90 ? 6.898 -16.797 14.195 1.00 59.41 90 PRO A N 1
ATOM 665 C CA . PRO A 1 90 ? 6.312 -17.945 14.863 1.00 59.41 90 PRO A CA 1
ATOM 666 C C . PRO A 1 90 ? 7.324 -18.496 15.865 1.00 59.41 90 PRO A C 1
ATOM 668 O O . PRO A 1 90 ? 8.490 -18.700 15.521 1.00 59.41 90 PRO A O 1
ATOM 671 N N . ASN A 1 91 ? 6.886 -18.791 17.086 1.00 58.56 91 ASN A N 1
ATOM 672 C CA . ASN A 1 91 ? 7.732 -19.444 18.091 1.00 58.56 91 ASN A CA 1
ATOM 673 C C . ASN A 1 91 ? 8.261 -20.814 17.617 1.00 58.56 91 ASN A C 1
ATOM 675 O O . ASN A 1 91 ? 9.279 -21.275 18.115 1.00 58.56 91 ASN A O 1
ATOM 679 N N . THR A 1 92 ? 7.618 -21.424 16.617 1.00 56.72 92 THR A N 1
ATOM 680 C CA . THR A 1 92 ? 8.040 -22.663 15.950 1.00 56.72 92 THR A CA 1
ATOM 681 C C . THR A 1 92 ? 9.195 -22.484 14.960 1.00 56.72 92 THR A C 1
ATOM 683 O O . THR A 1 92 ? 9.752 -23.479 14.512 1.00 56.72 92 THR A O 1
ATOM 686 N N . THR A 1 93 ? 9.548 -21.247 14.593 1.00 56.66 93 THR A N 1
ATOM 687 C CA . THR A 1 93 ? 10.679 -20.935 13.689 1.00 56.66 93 THR A CA 1
ATOM 688 C C . THR A 1 93 ? 11.953 -20.535 14.433 1.00 56.66 93 THR A C 1
ATOM 690 O O . THR A 1 93 ? 12.993 -20.340 13.812 1.00 56.66 93 THR A O 1
ATOM 693 N N . ILE A 1 94 ? 11.882 -20.422 15.761 1.00 62.16 94 ILE A N 1
ATOM 694 C CA . ILE A 1 94 ? 13.033 -20.158 16.624 1.00 62.16 94 ILE A CA 1
ATOM 695 C C . ILE A 1 94 ? 13.770 -21.486 16.811 1.00 62.16 94 ILE A C 1
ATOM 697 O O . ILE A 1 94 ? 13.295 -22.352 17.543 1.00 62.16 94 ILE A O 1
ATOM 701 N N . THR A 1 95 ? 14.897 -21.673 16.123 1.00 57.50 95 THR A N 1
ATOM 702 C CA . THR A 1 95 ? 15.683 -22.917 16.216 1.00 57.50 95 THR A CA 1
ATOM 703 C C . THR A 1 95 ? 16.665 -22.909 17.382 1.00 57.50 95 THR A C 1
ATOM 705 O O . THR A 1 95 ? 16.922 -23.959 17.959 1.00 57.50 95 THR A O 1
ATOM 708 N N . GLU A 1 96 ? 17.162 -21.732 17.764 1.00 56.56 96 GLU A N 1
ATOM 709 C CA . GLU A 1 96 ? 18.000 -21.508 18.945 1.00 56.56 96 GLU A CA 1
ATOM 710 C C . GLU A 1 96 ? 17.678 -20.136 19.550 1.00 56.56 96 GLU A C 1
ATOM 712 O O . GLU A 1 96 ? 17.369 -19.180 18.831 1.00 56.56 96 GLU A O 1
ATOM 717 N N . GLY A 1 97 ? 17.750 -20.052 20.878 1.00 58.78 97 GLY A N 1
ATOM 718 C CA . GLY A 1 97 ? 17.727 -18.802 21.625 1.00 58.78 97 GLY A CA 1
ATOM 719 C C . GLY A 1 97 ? 18.837 -18.840 22.663 1.00 58.78 97 GLY A C 1
ATOM 720 O O . GLY A 1 97 ? 18.846 -19.740 23.504 1.00 58.78 97 GLY A O 1
ATOM 721 N N . ASP A 1 98 ? 19.763 -17.887 22.596 1.00 62.28 98 ASP A N 1
ATOM 722 C CA . ASP A 1 98 ? 20.798 -17.743 23.616 1.00 62.28 98 ASP A CA 1
ATOM 723 C C . ASP A 1 98 ? 20.214 -17.004 24.822 1.00 62.28 98 ASP A C 1
ATOM 725 O O . ASP A 1 98 ? 19.666 -15.901 24.713 1.00 62.28 98 ASP A O 1
ATOM 729 N N . TRP A 1 99 ? 20.306 -17.652 25.981 1.00 63.97 99 TRP A N 1
ATOM 730 C CA . TRP A 1 99 ? 19.831 -17.126 27.255 1.00 63.97 99 TRP A CA 1
ATOM 731 C C . TRP A 1 99 ? 21.032 -16.750 28.107 1.00 63.97 99 TRP A C 1
ATOM 733 O O . TRP A 1 99 ? 21.637 -17.588 28.780 1.00 63.97 99 TRP A O 1
ATOM 743 N N . THR A 1 100 ? 21.389 -15.475 28.094 1.00 66.12 100 THR A N 1
ATOM 744 C CA . THR A 1 100 ? 22.517 -14.997 28.887 1.00 66.12 100 THR A CA 1
ATOM 745 C C . THR A 1 100 ? 22.096 -14.867 30.357 1.00 66.12 100 THR A C 1
ATOM 747 O O . THR A 1 100 ? 21.087 -14.243 30.682 1.00 66.12 100 THR A O 1
ATOM 750 N N . ASN A 1 101 ? 22.878 -15.462 31.263 1.00 64.44 101 ASN A N 1
ATOM 751 C CA . ASN A 1 101 ? 22.848 -15.200 32.709 1.00 64.44 101 ASN A CA 1
ATOM 752 C C . ASN A 1 101 ? 21.471 -15.342 33.409 1.00 64.44 101 ASN A C 1
ATOM 754 O O . ASN A 1 101 ? 21.132 -14.547 34.283 1.00 64.44 101 ASN A O 1
ATOM 758 N N . GLY A 1 102 ? 20.664 -16.339 33.028 1.00 61.00 102 GLY A N 1
ATOM 759 C CA . GLY A 1 102 ? 19.362 -16.598 33.667 1.00 61.00 102 GLY A CA 1
ATOM 760 C C . GLY A 1 102 ? 18.242 -15.630 33.266 1.00 61.00 102 GLY A C 1
ATOM 761 O O . GLY A 1 102 ? 17.244 -15.524 33.978 1.00 61.00 102 GLY A O 1
ATOM 762 N N . SER A 1 103 ? 18.404 -14.918 32.147 1.00 64.50 103 SER A N 1
ATOM 763 C CA . SER A 1 103 ? 17.376 -14.047 31.570 1.00 64.50 103 SER A CA 1
ATOM 764 C C . SER A 1 103 ? 16.077 -14.805 31.251 1.00 64.50 103 SER A C 1
ATOM 766 O O . SER A 1 103 ? 16.105 -15.963 30.844 1.00 64.50 103 SER A O 1
ATOM 768 N N . THR A 1 104 ? 14.932 -14.129 31.388 1.00 62.03 104 THR A N 1
ATOM 769 C CA . THR A 1 104 ? 13.618 -14.565 30.869 1.00 62.03 104 THR A CA 1
ATOM 770 C C . THR A 1 104 ? 13.278 -13.927 29.517 1.00 62.03 104 THR A C 1
ATOM 772 O O . THR A 1 104 ? 12.181 -14.118 28.992 1.00 62.03 104 THR A O 1
ATOM 775 N N . ILE A 1 105 ? 14.238 -13.217 28.920 1.00 56.94 105 ILE A N 1
ATOM 776 C CA . ILE A 1 105 ? 14.160 -12.588 27.600 1.00 56.94 105 ILE A CA 1
ATOM 777 C C . ILE A 1 105 ? 15.230 -13.212 26.696 1.00 56.94 105 ILE A C 1
ATOM 779 O O . ILE A 1 105 ? 16.390 -13.315 27.098 1.00 56.94 105 ILE A O 1
ATOM 783 N N . VAL A 1 106 ? 14.833 -13.613 25.486 1.00 61.16 106 VAL A N 1
ATOM 784 C CA . VAL A 1 106 ? 15.735 -14.154 24.458 1.00 61.16 106 VAL A CA 1
ATOM 785 C C . VAL A 1 106 ? 16.622 -13.032 23.915 1.00 61.16 106 VAL A C 1
ATOM 787 O O . VAL A 1 106 ? 16.098 -12.023 23.443 1.00 61.16 106 VAL A O 1
ATOM 790 N N . ASP A 1 107 ? 17.941 -13.217 23.987 1.00 59.00 107 ASP A N 1
ATOM 791 C CA . ASP A 1 107 ? 18.947 -12.214 23.600 1.00 59.00 107 ASP A CA 1
ATOM 792 C C . ASP A 1 107 ? 19.151 -12.185 22.073 1.00 59.00 107 ASP A C 1
ATOM 794 O O . ASP A 1 107 ? 19.161 -11.132 21.436 1.00 59.00 107 ASP A O 1
ATOM 798 N N . ASN A 1 108 ? 19.202 -13.370 21.454 1.00 56.97 108 ASN A N 1
ATOM 799 C CA . ASN A 1 108 ? 19.334 -13.536 20.010 1.00 56.97 108 ASN A CA 1
ATOM 800 C C . ASN A 1 108 ? 18.418 -14.654 19.495 1.00 56.97 108 ASN A C 1
ATOM 802 O O . ASN A 1 108 ? 18.279 -15.695 20.134 1.00 56.97 108 ASN A O 1
ATOM 806 N N . VAL A 1 109 ? 17.816 -14.445 18.323 1.00 58.12 109 VAL A N 1
ATOM 807 C CA . VAL A 1 109 ? 16.990 -15.442 17.628 1.00 58.12 109 VAL A CA 1
ATOM 808 C C . VAL A 1 109 ? 17.598 -15.690 16.252 1.00 58.12 109 VAL A C 1
ATOM 810 O O . VAL A 1 109 ? 17.635 -14.786 15.415 1.00 58.12 109 VAL A O 1
ATOM 813 N N . VAL A 1 110 ? 18.032 -16.926 16.003 1.00 55.62 110 VAL A N 1
ATOM 814 C CA . VAL A 1 110 ? 18.569 -17.384 14.711 1.00 55.62 110 VAL A CA 1
ATOM 815 C C . VAL A 1 110 ? 17.494 -18.192 13.971 1.00 55.62 110 VAL A C 1
ATOM 817 O O . VAL A 1 110 ? 16.715 -18.904 14.600 1.00 55.62 110 VAL A O 1
ATOM 820 N N . GLY A 1 111 ? 17.429 -18.074 12.637 1.00 48.09 111 GLY A N 1
ATOM 821 C CA . GLY A 1 111 ? 16.523 -18.878 11.796 1.00 48.09 111 GLY A CA 1
ATOM 822 C C . GLY A 1 111 ? 15.244 -18.180 11.317 1.00 48.09 111 GLY A C 1
ATOM 823 O O . GLY A 1 111 ? 14.393 -18.811 10.692 1.00 48.09 111 GLY A O 1
ATOM 824 N N . ILE A 1 112 ? 15.100 -16.871 11.543 1.00 52.53 112 ILE A N 1
ATOM 825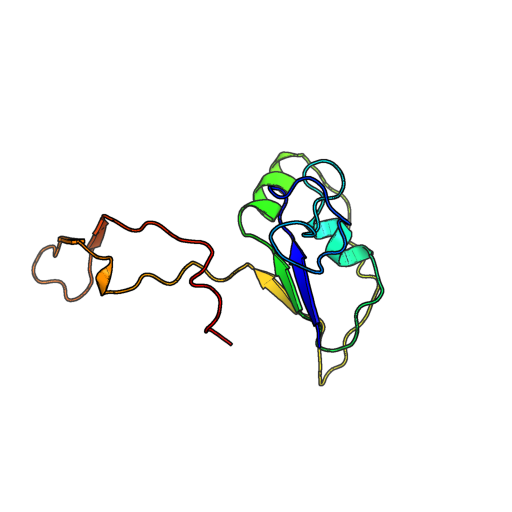 C CA . ILE A 1 112 ? 13.936 -16.122 11.052 1.00 52.53 112 ILE A CA 1
ATOM 826 C C . ILE A 1 112 ? 14.061 -15.941 9.537 1.00 52.53 112 ILE A C 1
ATOM 828 O O . ILE A 1 112 ? 14.829 -15.103 9.067 1.00 52.53 112 ILE A O 1
ATOM 832 N N . THR A 1 113 ? 13.256 -16.677 8.774 1.00 48.56 113 THR A N 1
ATOM 833 C CA . THR A 1 113 ? 12.963 -16.322 7.382 1.00 48.56 113 THR A CA 1
ATOM 834 C C . THR A 1 113 ? 11.632 -15.578 7.376 1.00 48.56 113 THR A C 1
ATOM 836 O O . THR A 1 113 ? 10.588 -16.219 7.485 1.00 48.56 113 THR A O 1
ATOM 839 N N . PRO A 1 114 ? 11.620 -14.236 7.322 1.00 50.31 114 PRO A N 1
ATOM 840 C CA . PRO A 1 114 ? 10.371 -13.506 7.176 1.00 50.31 114 PRO A CA 1
ATOM 841 C C . PRO A 1 114 ? 9.760 -13.877 5.821 1.00 50.31 114 PRO A C 1
ATOM 843 O O . PRO A 1 114 ? 10.308 -13.523 4.780 1.00 50.31 114 PRO A O 1
ATOM 846 N N . THR A 1 115 ? 8.644 -14.607 5.819 1.00 47.81 115 THR A N 1
ATOM 847 C CA . THR A 1 115 ? 7.910 -14.910 4.586 1.00 47.81 115 THR A CA 1
ATOM 848 C C . THR A 1 115 ? 6.697 -13.995 4.457 1.00 47.81 115 THR A C 1
ATOM 850 O O . THR A 1 115 ? 5.952 -13.757 5.416 1.00 47.81 115 THR A O 1
ATOM 853 N N . ARG A 1 116 ? 6.520 -13.478 3.234 1.00 46.66 116 ARG A N 1
ATOM 854 C CA . ARG A 1 116 ? 5.501 -12.501 2.811 1.00 46.66 116 ARG A CA 1
ATOM 855 C C . ARG A 1 116 ? 4.062 -12.913 3.164 1.00 46.66 116 ARG A C 1
ATOM 857 O O . ARG A 1 116 ? 3.197 -12.062 3.309 1.00 46.66 116 ARG A O 1
ATOM 864 N N . GLU A 1 117 ? 3.810 -14.211 3.324 1.00 46.84 117 GLU A N 1
ATOM 865 C CA . GLU A 1 117 ? 2.476 -14.813 3.483 1.00 46.84 117 GLU A CA 1
ATOM 866 C C . GLU A 1 117 ? 1.943 -14.807 4.927 1.00 46.84 117 GLU A C 1
ATOM 868 O O . GLU A 1 117 ? 0.751 -14.994 5.153 1.00 46.84 117 GLU A O 1
ATOM 873 N N . SER A 1 118 ? 2.782 -14.522 5.927 1.00 47.81 118 SER A N 1
ATOM 874 C CA . SER A 1 118 ? 2.380 -14.485 7.347 1.00 47.81 118 SER A CA 1
ATOM 875 C C . SER A 1 118 ? 1.554 -13.241 7.749 1.00 47.81 118 SER A C 1
ATOM 877 O O . SER A 1 118 ? 1.323 -12.985 8.931 1.00 47.81 118 SER A O 1
ATOM 879 N N . HIS A 1 119 ? 1.092 -12.469 6.760 1.00 45.88 119 HIS A N 1
ATOM 880 C CA . HIS A 1 119 ? 0.493 -11.137 6.892 1.00 45.88 119 HIS A CA 1
ATOM 881 C C . HIS A 1 119 ? -1.045 -11.115 7.030 1.00 45.88 119 HIS A C 1
ATOM 883 O O . HIS A 1 119 ? -1.619 -10.041 7.180 1.00 45.88 119 HIS A O 1
ATOM 889 N N . GLN A 1 120 ? -1.742 -12.256 7.008 1.00 47.25 120 GLN A N 1
ATOM 890 C CA . GLN A 1 120 ? -3.215 -12.266 6.910 1.00 47.25 120 GLN A CA 1
ATOM 891 C C . GLN A 1 120 ? -3.997 -12.085 8.230 1.00 47.25 120 GLN A C 1
ATOM 893 O O . GLN A 1 120 ? -5.221 -12.022 8.184 1.00 47.25 120 GLN A O 1
ATOM 898 N N . ALA A 1 121 ? -3.354 -12.002 9.403 1.00 33.78 121 ALA A N 1
ATOM 899 C CA . ALA A 1 121 ? -4.066 -12.217 10.676 1.00 33.78 121 ALA A CA 1
ATOM 900 C C . ALA A 1 121 ? -3.867 -11.161 11.780 1.00 33.78 121 ALA A C 1
ATOM 902 O O . ALA A 1 121 ? -4.024 -11.489 12.956 1.00 33.78 121 ALA A O 1
ATOM 903 N N . ARG A 1 122 ? -3.517 -9.907 11.464 1.00 37.66 122 ARG A N 1
ATOM 904 C CA . ARG A 1 122 ? -3.437 -8.848 12.491 1.00 37.66 122 ARG A CA 1
ATOM 905 C C . ARG A 1 122 ? -4.126 -7.562 12.043 1.00 37.66 122 ARG A C 1
ATOM 907 O O . ARG A 1 122 ? -3.475 -6.670 11.508 1.00 37.66 122 ARG A O 1
ATOM 914 N N . TYR A 1 123 ? -5.431 -7.520 12.298 1.00 35.25 123 TYR A N 1
ATOM 915 C CA . TYR A 1 123 ? -6.227 -6.306 12.461 1.00 35.25 123 TYR A CA 1
ATOM 916 C C . TYR A 1 123 ? -6.686 -6.236 13.914 1.00 35.25 123 TYR A C 1
ATOM 918 O O . TYR A 1 123 ? -7.081 -7.306 14.436 1.00 35.25 123 TYR A O 1
#

pLDDT: mean 75.43, std 16.61, range [33.78, 96.5]

Sequence (123 aa):
MANFFVDNTVSGGLDDGTDWDTNAFNTGGNRGTKTALESGGYTPGDKIWIRRTTVYDEAIAAQNADIAPTDDGTAAAPLEFIGWPRAAIPNTTITEGDWTNGSTIVDNVVGITPTRESHQARY

Secondary structure (DSSP, 8-state):
--EEEE-TT--SS--SSS-SSSS-B-TTSS-HHHHHHHS----TT-EEEE-HHHHHHHHHTT-----------BTTB--EEEEPPP----GGG--EEE--TT-SS-SEEE-----GGGGSS--

Solvent-accessible surface area (backbone atoms only — not comparable to full-atom values): 7437 Å² total; per-residue (Å²): 119,57,64,32,21,25,29,48,84,36,83,59,75,80,49,73,10,75,37,81,74,51,17,12,14,24,69,83,75,47,35,11,68,57,47,73,43,47,68,54,89,70,54,56,42,21,35,37,35,33,37,74,62,36,63,54,54,23,61,72,70,66,66,89,63,90,79,64,71,61,61,70,46,41,97,92,27,45,60,42,83,40,68,51,76,76,58,68,79,58,79,88,48,53,79,49,64,52,62,66,92,82,48,96,58,75,75,46,76,48,70,80,72,78,52,88,78,62,68,85,80,83,131

Nearest PDB structures (foldseek):
  8i94-assembly1_A  TM=3.281E-01  e=2.750E+00  Nemophila menziesii
  5fkw-assembly1_D  TM=2.509E-01  e=4.070E+00  Escherichia coli K-12
  8jti-assembly1_C  TM=2.172E-01  e=8.915E+00  Homo sapiens

Radius of gyration: 17.87 Å; Cα contacts (8 Å, |Δi|>4): 222; chains: 1; bounding box: 38×41×48 Å